Protein AF-A0A2N0NBM8-F1 (afdb_monomer_lite)

Secondary structure (DSSP, 8-state):
---S-S--HHHHHHHHHTT-EEEEESSSSEEEEE-TT--EEEEEHHHHHH-S-S-SSS--------

Organism: NCBI:txid588596

pLDDT: mean 77.76, std 14.94, range [40.5, 92.06]

Radius of gyration: 12.44 Å; chains: 1; bounding box: 31×20×39 Å

Structure (mmCIF, N/CA/C/O backbone):
data_AF-A0A2N0NBM8-F1
#
_entry.id   AF-A0A2N0NBM8-F1
#
loop_
_atom_site.group_PDB
_atom_site.id
_atom_site.type_symbol
_atom_site.label_atom_id
_atom_site.label_alt_id
_atom_site.label_comp_id
_atom_site.label_asym_id
_atom_site.label_entity_id
_atom_site.label_seq_id
_atom_site.pdbx_PDB_ins_code
_atom_site.Cartn_x
_atom_site.Cartn_y
_atom_site.Cartn_z
_atom_site.occupancy
_atom_site.B_iso_or_equiv
_atom_site.auth_seq_id
_atom_site.auth_comp_id
_atom_site.auth_asym_id
_atom_site.auth_atom_id
_atom_site.pdbx_PDB_model_num
ATOM 1 N N . MET A 1 1 ? 22.217 2.849 -13.493 1.00 41.53 1 MET A N 1
ATOM 2 C CA . MET A 1 1 ? 21.056 2.210 -14.146 1.00 41.53 1 MET A CA 1
ATOM 3 C C . MET A 1 1 ? 20.406 1.393 -13.048 1.00 41.53 1 MET A C 1
ATOM 5 O O . MET A 1 1 ? 20.919 0.336 -12.726 1.00 41.53 1 MET A O 1
ATOM 9 N N . GLU A 1 2 ? 19.459 1.982 -12.317 1.00 46.75 2 GLU A N 1
ATOM 10 C CA . GLU A 1 2 ? 18.980 1.379 -11.067 1.00 46.75 2 GLU A CA 1
ATOM 11 C C . GLU A 1 2 ? 17.938 0.292 -11.358 1.00 46.75 2 GLU A C 1
ATOM 13 O O . GLU A 1 2 ? 16.826 0.587 -11.794 1.00 46.75 2 GLU A O 1
ATOM 18 N N . ASP A 1 3 ? 18.383 -0.952 -11.173 1.00 46.47 3 ASP A N 1
ATOM 19 C CA . ASP A 1 3 ? 17.660 -2.133 -10.698 1.00 46.47 3 ASP A CA 1
ATOM 20 C C . ASP A 1 3 ? 16.138 -2.166 -10.900 1.00 46.47 3 ASP A C 1
ATOM 22 O O . ASP A 1 3 ? 15.339 -1.728 -10.074 1.00 46.47 3 ASP A O 1
ATOM 26 N N . TYR A 1 4 ? 15.745 -2.785 -12.012 1.00 60.47 4 TYR A N 1
ATOM 27 C CA . TYR A 1 4 ? 14.364 -3.016 -12.431 1.00 60.47 4 TYR A CA 1
ATOM 28 C C . TYR A 1 4 ? 13.693 -4.230 -11.748 1.00 60.47 4 TYR A C 1
ATOM 30 O O . TYR A 1 4 ? 12.535 -4.510 -12.052 1.00 60.47 4 TYR A O 1
ATOM 38 N N . ASN A 1 5 ? 14.359 -4.968 -10.844 1.00 58.94 5 ASN A N 1
ATOM 39 C CA . ASN A 1 5 ? 13.896 -6.326 -10.511 1.00 58.94 5 ASN A CA 1
ATOM 40 C C . ASN A 1 5 ? 13.893 -6.779 -9.038 1.00 58.94 5 ASN A C 1
ATOM 42 O O . ASN A 1 5 ? 13.842 -7.981 -8.803 1.00 58.94 5 ASN A O 1
ATOM 46 N N . ASP A 1 6 ? 13.852 -5.884 -8.050 1.00 55.31 6 ASP A N 1
ATOM 47 C CA . ASP A 1 6 ? 13.533 -6.299 -6.674 1.00 55.31 6 ASP A CA 1
ATOM 48 C C . ASP A 1 6 ? 12.092 -5.896 -6.345 1.00 55.31 6 ASP A C 1
ATOM 50 O O . ASP A 1 6 ? 11.700 -4.737 -6.514 1.00 55.31 6 ASP A O 1
ATOM 54 N N . ILE A 1 7 ? 11.264 -6.845 -5.903 1.00 56.78 7 ILE A N 1
ATOM 55 C CA . ILE A 1 7 ? 10.024 -6.505 -5.200 1.00 56.78 7 ILE A CA 1
ATOM 56 C C . ILE A 1 7 ? 10.440 -5.614 -4.030 1.00 56.78 7 ILE A C 1
ATOM 58 O O . ILE A 1 7 ? 11.122 -6.047 -3.114 1.00 56.78 7 ILE A O 1
ATOM 62 N N . ASP A 1 8 ? 10.091 -4.335 -4.151 1.00 65.62 8 ASP A N 1
ATOM 63 C CA . ASP A 1 8 ? 10.784 -3.226 -3.510 1.00 65.62 8 ASP A CA 1
ATOM 64 C C . ASP A 1 8 ? 10.826 -3.409 -1.984 1.00 65.62 8 ASP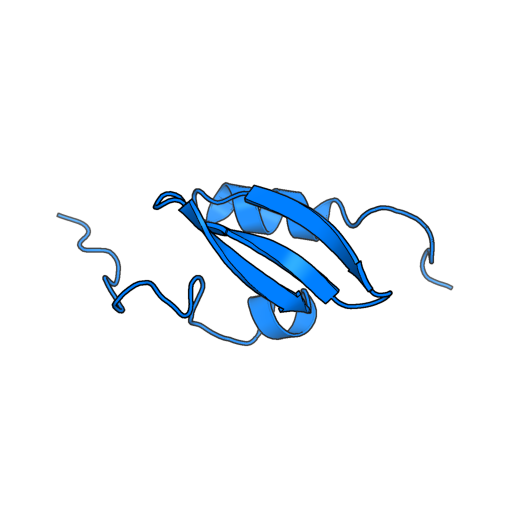 A C 1
ATOM 66 O O . ASP A 1 8 ? 9.854 -3.146 -1.269 1.00 65.62 8 ASP A O 1
ATOM 70 N N . THR A 1 9 ? 11.973 -3.870 -1.473 1.00 75.19 9 THR A N 1
ATOM 71 C CA . THR A 1 9 ? 12.237 -4.029 -0.035 1.00 75.19 9 THR A CA 1
ATOM 72 C C . THR A 1 9 ? 11.877 -2.750 0.745 1.00 75.19 9 THR A C 1
ATOM 74 O O . THR A 1 9 ? 11.472 -2.806 1.911 1.00 75.19 9 THR A O 1
ATOM 77 N N . LYS A 1 10 ? 11.922 -1.574 0.096 1.00 80.44 10 LYS A N 1
ATOM 78 C CA . LYS A 1 10 ? 11.544 -0.286 0.695 1.00 80.44 10 LYS A CA 1
ATOM 79 C C . LYS A 1 10 ? 10.027 -0.142 0.841 1.00 80.44 10 LYS A C 1
ATOM 81 O O . LYS A 1 10 ? 9.591 0.450 1.830 1.00 80.44 10 LYS A O 1
ATOM 86 N N . ALA A 1 11 ? 9.218 -0.691 -0.066 1.00 81.94 11 ALA A N 1
ATOM 87 C CA . ALA A 1 11 ? 7.762 -0.752 0.074 1.00 81.94 11 ALA A CA 1
ATOM 88 C C . ALA A 1 11 ? 7.348 -1.637 1.263 1.00 81.94 11 ALA A C 1
ATOM 90 O O . ALA A 1 11 ? 6.545 -1.211 2.097 1.00 81.94 11 ALA A O 1
ATOM 91 N N . LEU A 1 12 ? 7.957 -2.818 1.406 1.00 85.12 12 LEU A N 1
ATOM 92 C CA . LEU A 1 12 ? 7.724 -3.710 2.550 1.00 85.12 12 LEU A CA 1
ATOM 93 C C . LEU A 1 12 ? 8.106 -3.040 3.877 1.00 85.12 12 LEU A C 1
ATOM 95 O O . LEU A 1 12 ? 7.283 -2.969 4.793 1.00 85.12 12 LEU A O 1
ATOM 99 N N . ALA A 1 13 ? 9.312 -2.471 3.952 1.00 87.31 13 ALA A N 1
ATOM 100 C CA . ALA A 1 13 ? 9.783 -1.760 5.138 1.00 87.31 13 ALA A CA 1
ATOM 101 C C . ALA A 1 13 ? 8.907 -0.539 5.476 1.00 87.31 13 ALA A C 1
ATOM 103 O O . ALA A 1 13 ? 8.649 -0.256 6.648 1.00 87.31 13 ALA A O 1
ATOM 104 N N . TYR A 1 14 ? 8.417 0.188 4.466 1.00 86.44 14 TYR A N 1
ATOM 105 C CA . TYR A 1 14 ? 7.514 1.321 4.671 1.00 86.44 14 TYR A CA 1
ATOM 106 C C . TYR A 1 14 ? 6.171 0.886 5.256 1.00 86.44 14 TYR A C 1
ATOM 108 O O . TYR A 1 14 ? 5.692 1.515 6.201 1.00 86.44 14 TYR A O 1
ATOM 116 N N . ALA A 1 15 ? 5.597 -0.209 4.748 1.00 88.88 15 ALA A N 1
ATOM 117 C CA . ALA A 1 15 ? 4.365 -0.761 5.292 1.00 88.88 15 ALA A CA 1
ATOM 118 C C . ALA A 1 15 ? 4.534 -1.181 6.756 1.00 88.88 15 ALA A C 1
ATOM 120 O O . ALA A 1 15 ? 3.729 -0.789 7.600 1.00 88.88 15 ALA A O 1
ATOM 121 N N . GLN A 1 16 ? 5.620 -1.892 7.074 1.00 86.81 16 GLN A N 1
ATOM 122 C CA . GLN A 1 16 ? 5.916 -2.345 8.437 1.00 86.81 16 GLN A CA 1
ATOM 123 C C . GLN A 1 16 ? 6.033 -1.179 9.431 1.00 86.81 16 GLN A C 1
ATOM 125 O O . GLN A 1 16 ? 5.458 -1.239 10.516 1.00 86.81 16 GLN A O 1
ATOM 130 N N . ARG A 1 17 ? 6.692 -0.074 9.047 1.00 86.12 17 ARG A N 1
ATOM 131 C CA . ARG A 1 17 ? 6.800 1.146 9.879 1.00 86.12 17 ARG A CA 1
ATOM 132 C C . ARG A 1 17 ? 5.454 1.800 10.199 1.00 86.12 17 ARG A C 1
ATOM 134 O O . ARG A 1 17 ? 5.365 2.576 11.145 1.00 86.12 17 ARG A O 1
ATOM 141 N N . ARG A 1 18 ? 4.424 1.528 9.400 1.00 85.25 18 ARG A N 1
ATOM 142 C CA . ARG A 1 18 ? 3.057 2.047 9.561 1.00 85.25 18 ARG A CA 1
ATOM 143 C C . ARG A 1 18 ? 2.099 0.993 10.127 1.00 85.25 18 ARG A C 1
ATOM 145 O O . ARG A 1 18 ? 0.887 1.121 9.959 1.00 85.25 18 ARG A O 1
ATOM 152 N N . GLU A 1 19 ? 2.641 -0.062 10.743 1.00 87.62 19 GLU A N 1
ATOM 153 C CA . GLU A 1 19 ? 1.890 -1.225 11.242 1.00 87.62 19 GLU A CA 1
ATOM 154 C C . GLU A 1 19 ? 1.006 -1.878 10.164 1.00 87.62 19 GLU A C 1
ATOM 156 O O . GLU A 1 19 ? -0.055 -2.443 10.434 1.00 87.62 19 GLU A O 1
ATOM 161 N N . GLY A 1 20 ? 1.421 -1.766 8.908 1.00 89.62 20 GLY A N 1
ATOM 162 C CA . GLY A 1 20 ? 0.754 -2.355 7.766 1.00 89.62 20 GLY A CA 1
ATOM 163 C C . GLY A 1 20 ? 1.615 -3.392 7.061 1.00 89.62 20 GLY A C 1
ATOM 164 O O . GLY A 1 20 ? 2.708 -3.750 7.497 1.00 89.62 20 GLY A O 1
ATOM 165 N N . ARG A 1 21 ? 1.094 -3.899 5.949 1.00 90.50 21 ARG A N 1
ATOM 166 C CA . ARG A 1 21 ? 1.730 -4.913 5.110 1.00 90.50 21 ARG A CA 1
ATOM 167 C C . ARG A 1 21 ? 1.614 -4.511 3.648 1.00 90.50 21 ARG A C 1
ATOM 169 O O . ARG A 1 21 ? 0.580 -4.006 3.226 1.00 90.50 21 ARG A O 1
ATOM 176 N N . CYS A 1 22 ? 2.670 -4.738 2.880 1.00 90.06 22 CYS A N 1
ATOM 177 C CA . CYS A 1 22 ? 2.573 -4.757 1.427 1.00 90.06 22 CYS A CA 1
ATOM 178 C C . CYS A 1 22 ? 2.206 -6.192 1.040 1.00 90.06 22 CYS A C 1
ATOM 180 O O . CYS A 1 22 ? 2.956 -7.116 1.344 1.00 90.06 22 CYS A O 1
ATOM 182 N N . LEU A 1 23 ? 1.029 -6.377 0.446 1.00 88.06 23 LEU A N 1
ATOM 183 C CA . LEU A 1 23 ? 0.513 -7.684 0.039 1.00 88.06 23 LEU A CA 1
ATOM 184 C C . LEU A 1 23 ? 1.171 -8.174 -1.255 1.00 88.06 23 LEU A C 1
ATOM 186 O O . LEU A 1 23 ? 1.280 -9.375 -1.471 1.00 88.06 23 LEU A O 1
ATOM 190 N N . GLY A 1 24 ? 1.634 -7.252 -2.099 1.00 86.25 24 GLY A N 1
ATOM 191 C CA . GLY A 1 24 ? 2.330 -7.589 -3.333 1.00 86.25 24 GLY A CA 1
ATOM 192 C C . GLY A 1 24 ? 2.394 -6.420 -4.305 1.00 86.25 24 GLY A C 1
ATOM 193 O O . GLY A 1 24 ? 1.862 -5.337 -4.052 1.00 86.25 24 GLY A O 1
ATOM 194 N N . LYS A 1 25 ? 3.058 -6.646 -5.434 1.00 86.81 25 LYS A N 1
ATOM 195 C CA . LYS A 1 25 ? 3.140 -5.694 -6.539 1.00 86.81 25 LYS A CA 1
ATOM 196 C C . LYS A 1 25 ? 2.048 -6.028 -7.556 1.00 86.81 25 LYS A C 1
ATOM 198 O O . LYS A 1 25 ? 2.060 -7.114 -8.120 1.00 86.81 25 LYS A O 1
ATOM 203 N N . VAL A 1 26 ? 1.112 -5.104 -7.770 1.00 88.44 26 VAL A N 1
ATOM 204 C CA . VAL A 1 26 ? -0.005 -5.275 -8.723 1.00 88.44 26 VAL A CA 1
ATOM 205 C C . VAL A 1 26 ? 0.326 -4.706 -10.103 1.00 88.44 26 VAL A C 1
ATOM 207 O O . VAL A 1 26 ? -0.251 -5.108 -11.106 1.00 88.44 26 VAL A O 1
ATOM 210 N N . SER A 1 27 ? 1.267 -3.763 -10.190 1.00 86.19 27 SER A N 1
ATOM 211 C CA . SER A 1 27 ? 1.729 -3.176 -11.458 1.00 86.19 27 SER A CA 1
ATOM 212 C C . SER A 1 27 ? 3.174 -2.676 -11.325 1.00 86.19 27 SER A C 1
ATOM 214 O O . SER A 1 27 ? 3.671 -2.571 -10.202 1.00 86.19 27 SER A O 1
ATOM 216 N N . PRO A 1 28 ? 3.874 -2.297 -12.417 1.00 82.25 28 PRO A N 1
ATOM 217 C CA . PRO A 1 28 ? 5.286 -1.893 -12.368 1.00 82.25 28 PRO A CA 1
ATOM 218 C C . PRO A 1 28 ? 5.613 -0.823 -11.320 1.00 82.25 28 PRO A C 1
ATOM 220 O O . PRO A 1 28 ? 6.694 -0.852 -10.736 1.00 82.25 28 PRO A O 1
ATOM 223 N N . ASN A 1 29 ? 4.657 0.066 -11.037 1.00 81.62 29 ASN A N 1
ATOM 224 C CA . ASN A 1 29 ? 4.793 1.131 -10.047 1.00 81.62 29 ASN A CA 1
ATOM 225 C C . ASN A 1 29 ? 3.791 1.040 -8.890 1.00 81.62 29 ASN A C 1
ATOM 227 O O . ASN A 1 29 ? 3.907 1.838 -7.964 1.00 81.62 29 ASN A O 1
ATOM 231 N N . THR A 1 30 ? 2.838 0.105 -8.924 1.00 86.81 30 THR A N 1
ATOM 232 C CA . THR A 1 30 ? 1.700 0.045 -7.993 1.00 86.81 30 THR A CA 1
ATOM 233 C C . THR A 1 30 ? 1.794 -1.193 -7.120 1.00 86.81 30 THR A C 1
ATOM 235 O O . THR A 1 30 ? 2.049 -2.298 -7.600 1.00 86.81 30 THR A O 1
ATOM 238 N N . TYR A 1 31 ? 1.551 -0.999 -5.830 1.00 89.19 31 TYR A N 1
ATOM 239 C CA . TYR A 1 31 ? 1.582 -2.043 -4.820 1.00 89.19 31 TYR A CA 1
ATOM 240 C C . TYR A 1 31 ? 0.220 -2.137 -4.148 1.00 89.19 31 TYR A C 1
ATOM 242 O O . TYR A 1 31 ? -0.485 -1.133 -4.014 1.00 89.19 31 TYR A O 1
ATOM 250 N N . LEU A 1 32 ? -0.127 -3.346 -3.727 1.00 90.75 32 LEU A N 1
ATOM 251 C CA . LEU A 1 32 ? -1.280 -3.600 -2.888 1.00 90.75 32 LEU A CA 1
ATOM 252 C C . LEU A 1 32 ? -0.850 -3.469 -1.429 1.00 90.75 32 LEU A C 1
ATOM 254 O O . LEU A 1 32 ? 0.004 -4.211 -0.939 1.00 90.75 32 LEU A O 1
ATOM 258 N N . TRP A 1 33 ? -1.442 -2.511 -0.736 1.00 90.69 33 TRP A N 1
ATOM 259 C CA . TRP A 1 33 ? -1.160 -2.203 0.657 1.00 90.69 33 TRP A CA 1
ATOM 260 C C . TRP A 1 33 ? -2.284 -2.715 1.541 1.00 90.69 33 TRP A C 1
ATOM 262 O O . TRP A 1 33 ? -3.430 -2.783 1.113 1.00 90.69 33 TRP A O 1
ATOM 272 N N . SER A 1 34 ? -1.954 -3.029 2.788 1.00 91.56 34 SER A N 1
ATOM 273 C CA . SER A 1 34 ? -2.900 -3.357 3.843 1.00 91.56 34 SER A CA 1
ATOM 274 C C . SER A 1 34 ? -2.517 -2.621 5.119 1.00 91.56 34 SER A C 1
ATOM 276 O O . SER A 1 34 ? -1.364 -2.674 5.545 1.00 91.56 34 SER A O 1
ATOM 278 N N . CYS A 1 35 ? -3.466 -1.971 5.788 1.00 91.31 35 CYS A N 1
ATOM 279 C CA . CYS A 1 35 ? -3.221 -1.405 7.117 1.00 91.31 35 CYS A CA 1
ATOM 280 C C . CYS A 1 35 ? -3.493 -2.433 8.228 1.00 91.31 35 CYS A C 1
ATOM 282 O O . CYS A 1 35 ? -4.039 -3.509 7.977 1.00 91.31 35 CYS A O 1
ATOM 284 N N . LYS A 1 36 ? -3.171 -2.071 9.477 1.00 88.62 36 LYS A N 1
ATOM 285 C CA . LYS A 1 36 ? -3.456 -2.867 10.684 1.00 88.62 36 LYS A CA 1
ATOM 286 C C . LYS A 1 36 ? -4.924 -3.279 10.828 1.00 88.62 36 LYS A C 1
ATOM 288 O O . LYS A 1 36 ? -5.205 -4.352 11.347 1.00 88.62 36 LYS A O 1
ATOM 293 N N . LYS A 1 37 ? -5.856 -2.436 10.364 1.00 88.44 37 LYS A N 1
ATOM 294 C CA . LYS A 1 37 ? -7.305 -2.698 10.414 1.00 88.44 37 LYS A CA 1
ATOM 295 C C . LYS A 1 37 ? -7.795 -3.654 9.316 1.00 88.44 37 LYS A C 1
ATOM 297 O O . LYS A 1 37 ? -8.976 -3.963 9.285 1.00 88.44 37 LYS A O 1
ATOM 302 N N . GLY A 1 38 ? -6.917 -4.094 8.411 1.00 89.00 38 GLY A N 1
ATOM 303 C CA . GLY A 1 38 ? -7.277 -4.978 7.298 1.00 89.00 38 GLY A CA 1
ATOM 304 C C . GLY A 1 38 ? -7.827 -4.260 6.063 1.00 89.00 38 GLY A C 1
ATOM 305 O O . GLY A 1 38 ? -8.237 -4.921 5.117 1.00 89.00 38 GLY A O 1
ATOM 306 N N . HIS A 1 39 ? -7.818 -2.924 6.032 1.00 91.00 39 HIS A N 1
ATOM 307 C CA . HIS A 1 39 ? -8.156 -2.182 4.819 1.00 91.00 39 HIS A CA 1
ATOM 308 C C . HIS A 1 39 ? -7.072 -2.372 3.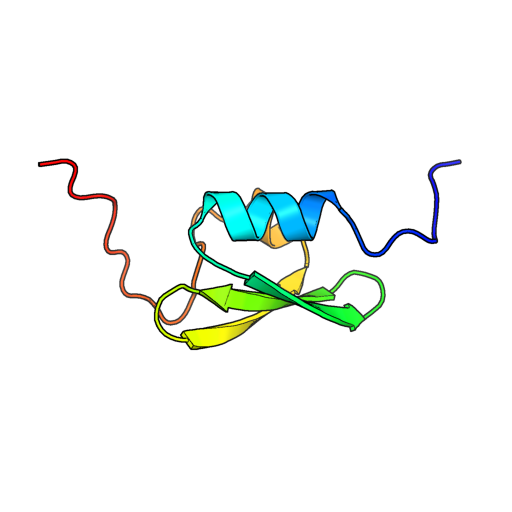772 1.00 91.00 39 HIS A C 1
ATOM 310 O O . HIS A 1 39 ? -5.896 -2.206 4.098 1.00 91.00 39 HIS A O 1
ATOM 316 N N . GLN A 1 40 ? -7.478 -2.643 2.537 1.00 92.06 40 GLN A N 1
ATOM 317 C CA . GLN A 1 40 ? -6.577 -2.846 1.413 1.00 92.06 40 GLN A CA 1
ATOM 318 C C . GLN A 1 40 ? -6.788 -1.761 0.361 1.00 92.06 40 GLN A C 1
ATOM 320 O O . GLN A 1 40 ? -7.918 -1.327 0.138 1.00 92.06 40 GLN A O 1
ATOM 325 N N . TRP A 1 41 ? -5.707 -1.294 -0.257 1.00 91.25 41 TRP A N 1
ATOM 326 C CA . TRP A 1 41 ? -5.780 -0.336 -1.358 1.00 91.25 41 TRP A CA 1
ATOM 327 C C . TRP A 1 41 ? -4.558 -0.448 -2.262 1.00 91.25 41 TRP A C 1
ATOM 329 O O . TRP A 1 41 ? -3.463 -0.811 -1.830 1.00 91.25 41 TRP A O 1
ATOM 339 N N . GLU A 1 42 ? -4.747 -0.096 -3.526 1.00 91.50 42 GLU A N 1
ATOM 340 C CA . GLU A 1 42 ? -3.691 -0.083 -4.528 1.00 91.50 42 GLU A CA 1
ATOM 341 C C . GLU A 1 42 ? -3.122 1.328 -4.642 1.00 91.50 42 GLU A C 1
ATOM 343 O O . GLU A 1 42 ? -3.847 2.296 -4.875 1.00 91.50 42 GLU A O 1
ATOM 348 N N . ALA A 1 43 ? -1.814 1.470 -4.447 1.00 88.69 43 ALA A N 1
ATOM 349 C CA . ALA A 1 43 ? -1.155 2.759 -4.589 1.00 88.69 43 ALA A CA 1
ATOM 350 C C . ALA A 1 43 ? 0.316 2.602 -4.981 1.00 88.69 43 ALA A C 1
ATOM 352 O O . ALA A 1 43 ? 0.976 1.633 -4.590 1.00 88.69 43 ALA A O 1
ATOM 353 N N . PRO A 1 44 ? 0.881 3.562 -5.726 1.00 88.00 44 PRO A N 1
ATOM 354 C CA . PRO A 1 44 ? 2.299 3.546 -6.013 1.00 88.00 44 PRO A CA 1
ATOM 355 C C . PRO A 1 44 ? 3.124 3.993 -4.805 1.00 88.00 44 PRO A C 1
ATOM 357 O O . PRO A 1 44 ? 2.764 4.937 -4.102 1.00 88.00 44 PRO A O 1
ATOM 360 N N . TYR A 1 45 ? 4.277 3.350 -4.587 1.00 83.19 45 TYR A N 1
ATOM 361 C CA . TYR A 1 45 ? 5.164 3.648 -3.451 1.00 83.19 45 TYR A CA 1
ATOM 362 C C . TYR A 1 45 ? 5.570 5.129 -3.389 1.00 83.19 45 TYR A C 1
ATOM 364 O O . TYR A 1 45 ? 5.577 5.738 -2.319 1.00 83.19 45 TYR A O 1
ATOM 372 N N . LYS A 1 46 ? 5.834 5.741 -4.552 1.00 83.31 46 LYS A N 1
ATOM 373 C CA . LYS A 1 46 ? 6.140 7.175 -4.660 1.00 83.31 46 LYS A CA 1
ATOM 374 C C .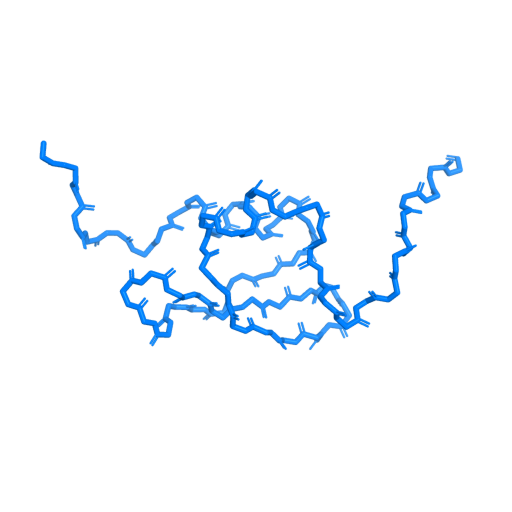 LYS A 1 46 ? 5.016 8.041 -4.083 1.00 83.31 46 LYS A C 1
ATOM 376 O O . LYS A 1 46 ? 5.300 8.942 -3.297 1.00 83.31 46 LYS A O 1
ATOM 381 N N . ASN A 1 47 ? 3.756 7.724 -4.389 1.00 82.38 47 ASN A N 1
ATOM 382 C CA . ASN A 1 47 ? 2.608 8.447 -3.839 1.00 82.38 47 ASN A CA 1
ATOM 383 C C . ASN A 1 47 ? 2.444 8.176 -2.349 1.00 82.38 47 ASN A C 1
ATOM 385 O O . ASN A 1 47 ? 2.108 9.099 -1.623 1.00 82.38 47 ASN A O 1
ATOM 389 N N . MET A 1 48 ? 2.706 6.955 -1.882 1.00 81.38 48 MET A N 1
ATOM 390 C CA . MET A 1 48 ? 2.631 6.616 -0.456 1.00 81.38 48 MET A CA 1
ATOM 391 C C . MET A 1 48 ? 3.661 7.372 0.388 1.00 81.38 48 MET A C 1
ATOM 393 O O . MET A 1 48 ? 3.408 7.649 1.557 1.00 81.38 48 MET A O 1
ATOM 397 N N . LYS A 1 49 ? 4.819 7.704 -0.197 1.00 76.12 49 LYS A N 1
ATOM 398 C CA . LYS A 1 49 ? 5.861 8.519 0.441 1.00 76.12 49 LYS A CA 1
ATOM 399 C C . LYS A 1 49 ? 5.527 10.016 0.426 1.00 76.12 49 LYS A C 1
ATOM 401 O O . LYS A 1 49 ? 5.910 10.718 1.355 1.00 76.12 49 LYS A O 1
ATOM 406 N N . GLN A 1 50 ? 4.862 10.499 -0.625 1.00 78.50 50 GLN A N 1
ATOM 407 C CA . GLN A 1 50 ? 4.495 11.914 -0.780 1.00 78.50 50 GLN A CA 1
ATOM 408 C C . GLN A 1 50 ? 3.185 12.278 -0.069 1.00 78.50 50 GLN A C 1
ATOM 410 O O . GLN A 1 50 ? 3.047 13.390 0.428 1.00 78.50 50 GLN A O 1
ATOM 415 N N . ASN A 1 51 ? 2.225 11.354 -0.008 1.00 69.06 51 ASN A N 1
ATOM 416 C CA . ASN A 1 51 ? 0.956 11.572 0.670 1.00 69.06 51 ASN A CA 1
ATOM 417 C C . ASN A 1 51 ? 1.102 11.273 2.162 1.00 69.06 51 ASN A C 1
ATOM 419 O O . ASN A 1 51 ? 1.508 10.186 2.564 1.00 69.06 51 ASN A O 1
ATOM 423 N N . TYR A 1 52 ? 0.688 12.226 2.992 1.00 66.44 52 TYR A N 1
ATOM 424 C CA . TYR A 1 52 ? 0.671 12.082 4.450 1.00 66.44 52 TYR A CA 1
ATOM 425 C C . TYR A 1 52 ? -0.342 11.036 4.945 1.00 66.44 52 TYR A C 1
ATOM 427 O O . TYR A 1 52 ? -0.268 10.594 6.092 1.00 66.44 52 TYR A O 1
ATOM 435 N N . ARG A 1 53 ? -1.272 10.603 4.084 1.00 78.50 53 ARG A N 1
ATOM 436 C CA . ARG A 1 53 ? -2.309 9.632 4.427 1.00 78.50 53 ARG A CA 1
ATOM 437 C C . ARG A 1 53 ? -1.850 8.211 4.120 1.00 78.50 53 ARG A C 1
ATOM 439 O O . ARG A 1 53 ? -1.755 7.816 2.965 1.00 78.50 53 ARG A O 1
ATOM 446 N N . TRP A 1 54 ? -1.599 7.435 5.175 1.00 84.06 54 TRP A N 1
ATOM 447 C CA . TRP A 1 54 ? -1.226 6.026 5.044 1.00 84.06 54 TRP A CA 1
ATOM 448 C C . TRP A 1 54 ? -2.383 5.167 4.527 1.00 84.06 54 TRP A C 1
ATOM 450 O O . TRP A 1 54 ? -2.191 4.422 3.587 1.00 84.06 54 TRP A O 1
ATOM 460 N N . CYS A 1 55 ? -3.579 5.256 5.108 1.00 86.12 55 CYS A N 1
ATOM 461 C CA . CYS A 1 55 ? -4.714 4.421 4.715 1.00 86.12 55 CYS A CA 1
ATOM 462 C C . CYS A 1 55 ? -5.905 5.306 4.361 1.00 86.12 55 CYS A C 1
ATOM 464 O O . CYS A 1 55 ? -6.429 6.005 5.227 1.00 86.12 55 CYS A O 1
ATOM 466 N N . ASN A 1 56 ? -6.365 5.238 3.111 1.00 79.81 56 ASN A N 1
ATOM 467 C CA . ASN A 1 56 ? -7.456 6.084 2.609 1.00 79.81 56 ASN A CA 1
ATOM 468 C C . ASN A 1 56 ? -8.796 5.808 3.302 1.00 79.81 56 ASN A C 1
ATOM 470 O O . ASN A 1 56 ? -9.630 6.701 3.416 1.00 79.81 56 ASN A O 1
ATOM 474 N N . ILE A 1 57 ? -8.970 4.578 3.789 1.00 84.25 57 ILE A N 1
ATOM 475 C CA . ILE A 1 57 ? -10.183 4.127 4.478 1.00 84.25 57 ILE A CA 1
ATOM 476 C C . ILE A 1 57 ? -10.104 4.410 5.983 1.00 84.25 57 ILE A C 1
ATOM 478 O O . ILE A 1 57 ? -11.126 4.534 6.654 1.00 84.25 57 ILE A O 1
ATOM 482 N N . CYS A 1 58 ? -8.897 4.553 6.544 1.00 83.31 58 CYS A N 1
ATOM 483 C CA . CYS A 1 58 ? -8.810 4.899 7.951 1.00 83.31 58 CYS A CA 1
ATOM 484 C C . CYS A 1 58 ? -9.254 6.360 8.106 1.00 83.31 58 CYS A C 1
ATOM 486 O O . CYS A 1 58 ? -8.762 7.230 7.370 1.00 83.31 58 CYS A O 1
ATOM 488 N N . PRO A 1 59 ? -10.139 6.665 9.075 1.00 76.12 59 PRO A N 1
ATOM 489 C CA . PRO A 1 59 ? -10.263 8.042 9.532 1.00 76.12 59 PRO A CA 1
ATOM 490 C C . PRO A 1 59 ? -8.860 8.513 9.932 1.00 76.12 59 PRO A C 1
ATOM 492 O O . PRO A 1 59 ? -8.072 7.678 10.392 1.00 76.12 59 PRO A O 1
ATOM 495 N N . ASN A 1 60 ? -8.530 9.791 9.699 1.00 64.06 60 ASN A N 1
ATOM 496 C CA . ASN A 1 60 ? -7.284 10.426 10.156 1.00 64.06 60 ASN A CA 1
ATOM 497 C C . ASN A 1 60 ? -7.246 10.390 11.690 1.00 64.06 60 ASN A C 1
ATOM 499 O O . ASN A 1 60 ? -7.461 11.380 12.375 1.00 64.06 60 ASN A O 1
ATOM 503 N N . MET A 1 61 ? -7.036 9.201 12.237 1.00 58.62 61 MET A N 1
ATOM 504 C CA . MET A 1 61 ? -6.698 8.960 13.620 1.00 58.62 61 MET A CA 1
ATOM 505 C C . MET A 1 61 ? -5.195 9.186 13.658 1.00 58.62 61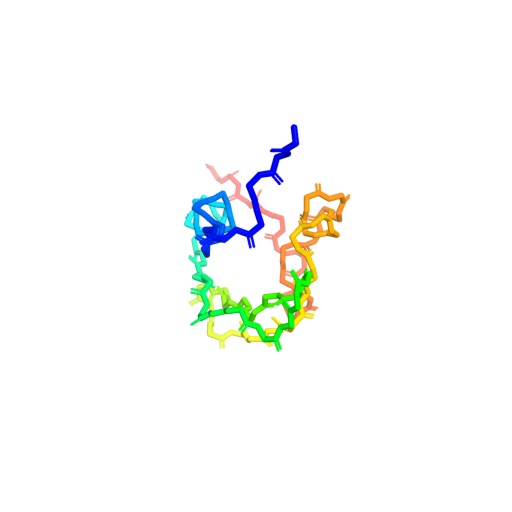 MET A C 1
ATOM 507 O O . MET A 1 61 ? -4.405 8.243 13.751 1.00 58.62 61 MET A O 1
ATOM 511 N N . ASP A 1 62 ? -4.822 10.447 13.434 1.00 51.16 62 ASP A N 1
ATOM 512 C CA . ASP A 1 62 ? -3.553 10.987 13.863 1.00 51.16 62 ASP A CA 1
ATOM 513 C C . ASP A 1 62 ? -3.330 10.488 15.281 1.00 51.16 62 ASP A C 1
ATOM 515 O O . ASP A 1 62 ? -4.130 10.733 16.180 1.00 51.16 62 ASP A O 1
ATOM 519 N N . ILE A 1 63 ? -2.297 9.660 15.401 1.00 53.41 63 ILE A N 1
ATOM 520 C CA . ILE A 1 63 ? -1.401 9.536 16.540 1.00 53.41 63 ILE A CA 1
ATOM 521 C C . ILE A 1 63 ? -1.898 10.331 17.757 1.00 53.41 63 ILE A C 1
ATOM 523 O O . ILE A 1 63 ? -1.394 11.410 18.061 1.00 53.41 63 ILE A O 1
ATOM 527 N N . MET A 1 64 ? -2.850 9.772 18.504 1.00 44.97 64 MET A N 1
ATOM 528 C CA . MET A 1 64 ? -2.966 10.121 19.911 1.00 44.97 64 MET A CA 1
ATOM 529 C C . MET A 1 64 ? -1.808 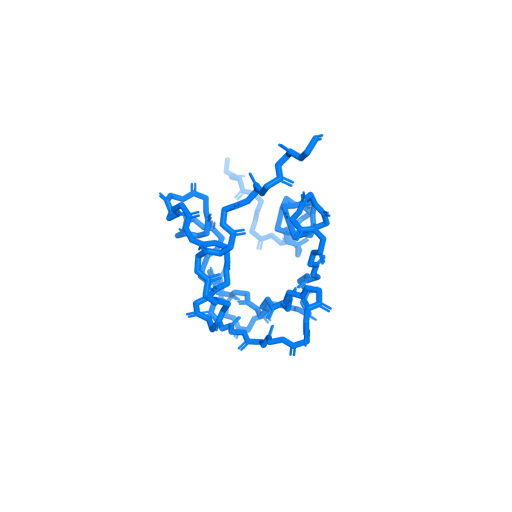9.405 20.598 1.00 44.97 64 MET A C 1
ATOM 531 O O . MET A 1 64 ? -1.928 8.267 21.045 1.00 44.97 64 MET A O 1
ATOM 535 N N . LYS A 1 65 ? -0.638 10.055 20.589 1.00 45.22 65 LYS A N 1
ATOM 536 C CA . LYS A 1 65 ? 0.341 9.846 21.650 1.00 45.22 65 LYS A CA 1
ATOM 537 C C . LYS A 1 65 ? -0.340 10.342 22.927 1.00 45.22 65 LYS A C 1
ATOM 539 O O . LYS A 1 65 ? -0.463 11.551 23.106 1.00 45.22 65 LYS A O 1
ATOM 544 N N . SER A 1 66 ? -0.875 9.417 23.720 1.00 40.50 66 SER A N 1
ATOM 545 C CA . SER A 1 66 ? -1.084 9.635 25.155 1.00 40.50 66 SER A 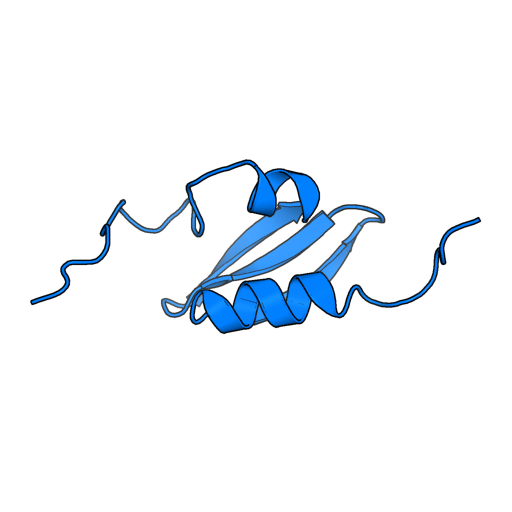CA 1
ATOM 546 C C . SER A 1 66 ? 0.254 9.605 25.880 1.00 40.50 66 SER A C 1
ATOM 548 O O . SER A 1 66 ? 1.172 8.914 25.377 1.00 40.50 66 SER A O 1
#

Foldseek 3Di:
DDDQDDQDPVLQVVQVVQQWGFPGAPDSQWTWIAHVVGDIDIDGPVVCVVDPDNGPPDDCPPDPPD

Sequence (66 aa):
MEDYNDIDTKALAYAQRREGRCLGKVSPNTYLWSCKKGHQWEAPYKNMKQNYRWCNICPNMDIMKS